Protein AF-A0A7C7U3R6-F1 (afdb_monomer_lite)

Radius of gyration: 17.51 Å; chains: 1; bounding box: 37×50×48 Å

Secondary structure (DSSP, 8-state):
------PPPHHHHHHHHHHH-S--HHHHHHHHHHTT-S-SHHHHHHHHHTT-HHHHHHHGGGS-HHHHHHHHHHHHHHTT----HHHHHHHHHHHHSTTT--HHHHHHHHHHHHHHHHHTT-HHHHHHHHHHHHHHHHHHSTTSHHHHHHHHHHHHHHHHTT-HHHHHHHHHTS-S--

pLDDT: mean 93.42, std 10.91, range [36.34, 98.5]

Structure (mmCIF, N/CA/C/O backbone):
data_AF-A0A7C7U3R6-F1
#
_entry.id   AF-A0A7C7U3R6-F1
#
loop_
_atom_site.group_PDB
_atom_site.id
_atom_site.type_symbol
_atom_site.label_atom_id
_atom_site.label_alt_id
_atom_site.label_comp_id
_atom_site.label_asym_id
_atom_site.label_entity_id
_atom_site.label_seq_id
_atom_site.pdbx_PDB_ins_code
_atom_site.Cartn_x
_atom_site.Cartn_y
_atom_site.Cartn_z
_atom_site.occupancy
_atom_site.B_iso_or_equiv
_atom_site.auth_seq_id
_atom_site.auth_comp_id
_atom_site.auth_asym_id
_atom_site.auth_atom_id
_atom_site.pdbx_PDB_model_num
ATOM 1 N N . MET A 1 1 ? 4.634 -34.938 -4.768 1.00 36.34 1 MET A N 1
ATOM 2 C CA . MET A 1 1 ? 5.018 -33.680 -4.097 1.00 36.34 1 MET A CA 1
ATOM 3 C C . MET A 1 1 ? 4.408 -32.535 -4.882 1.00 36.34 1 MET A C 1
ATOM 5 O O . MET A 1 1 ? 4.786 -32.351 -6.032 1.00 36.34 1 MET A O 1
ATOM 9 N N . SER A 1 2 ? 3.414 -31.848 -4.317 1.00 39.12 2 SER A N 1
ATOM 10 C CA . SER A 1 2 ? 2.898 -30.602 -4.893 1.00 39.12 2 SER A CA 1
ATOM 11 C C . SER A 1 2 ? 4.046 -29.590 -4.909 1.00 39.12 2 SER A C 1
ATOM 13 O O . SER A 1 2 ? 4.647 -29.342 -3.864 1.00 39.12 2 SER A O 1
ATOM 15 N N . LYS A 1 3 ? 4.419 -29.075 -6.086 1.00 41.50 3 LYS A N 1
ATOM 16 C CA . LYS A 1 3 ? 5.327 -27.929 -6.168 1.00 41.50 3 LYS A CA 1
ATOM 17 C C . LYS A 1 3 ? 4.558 -26.746 -5.593 1.00 41.50 3 LYS A C 1
ATOM 19 O O . LYS A 1 3 ? 3.659 -26.233 -6.249 1.00 41.50 3 LYS A O 1
ATOM 24 N N . ILE A 1 4 ? 4.889 -26.348 -4.369 1.00 45.19 4 ILE A N 1
ATOM 25 C CA . ILE A 1 4 ? 4.444 -25.068 -3.827 1.00 45.19 4 ILE A CA 1
ATOM 26 C C . ILE A 1 4 ? 5.060 -24.007 -4.741 1.00 45.19 4 ILE A C 1
ATOM 28 O O . ILE A 1 4 ? 6.278 -23.832 -4.762 1.00 45.19 4 ILE A O 1
ATOM 32 N N . SER A 1 5 ? 4.229 -23.375 -5.566 1.00 46.41 5 SER A N 1
ATOM 33 C CA . SER A 1 5 ? 4.617 -22.210 -6.352 1.00 46.41 5 SER A CA 1
ATOM 34 C C . SER A 1 5 ? 4.800 -21.056 -5.377 1.00 46.41 5 SER A C 1
ATOM 36 O O . SER A 1 5 ? 3.839 -20.383 -5.021 1.00 46.41 5 SER A O 1
ATOM 38 N N . ILE A 1 6 ? 6.018 -20.880 -4.867 1.00 54.38 6 ILE A N 1
ATOM 39 C CA . ILE A 1 6 ? 6.345 -19.732 -4.024 1.00 54.38 6 ILE A CA 1
ATOM 40 C C . ILE A 1 6 ? 6.285 -18.502 -4.930 1.00 54.38 6 ILE A C 1
ATOM 42 O O . ILE A 1 6 ? 7.075 -18.397 -5.870 1.00 54.38 6 ILE A O 1
ATOM 46 N N . ALA A 1 7 ? 5.339 -17.599 -4.666 1.00 58.38 7 ALA A N 1
ATOM 47 C CA . ALA A 1 7 ? 5.291 -16.300 -5.325 1.00 58.38 7 ALA A CA 1
ATOM 48 C C . ALA A 1 7 ? 6.652 -15.614 -5.156 1.00 58.38 7 ALA A C 1
ATOM 50 O O . ALA A 1 7 ? 7.182 -15.526 -4.043 1.00 58.38 7 ALA A O 1
ATOM 51 N N . GLN A 1 8 ? 7.259 -15.183 -6.261 1.00 76.00 8 GLN A N 1
ATOM 52 C CA . GLN A 1 8 ? 8.578 -14.572 -6.197 1.00 76.00 8 GLN A CA 1
ATOM 53 C C . GLN A 1 8 ? 8.459 -13.208 -5.517 1.00 76.00 8 GLN A C 1
ATOM 55 O O . GLN A 1 8 ? 7.650 -12.369 -5.900 1.00 76.00 8 GLN A O 1
ATOM 60 N N . ALA A 1 9 ? 9.251 -12.983 -4.470 1.00 87.00 9 ALA A N 1
ATOM 61 C CA . ALA A 1 9 ? 9.282 -11.690 -3.801 1.00 87.00 9 ALA A CA 1
ATOM 62 C C . ALA A 1 9 ? 9.941 -10.635 -4.715 1.00 87.00 9 ALA A C 1
ATOM 64 O O . ALA A 1 9 ? 10.910 -10.968 -5.406 1.00 87.00 9 ALA A O 1
ATOM 65 N N . PRO A 1 10 ? 9.521 -9.355 -4.671 1.00 92.81 10 PRO A N 1
ATOM 66 C CA . PRO A 1 10 ? 10.103 -8.288 -5.497 1.00 92.81 10 PRO A CA 1
ATOM 67 C C . PRO A 1 10 ? 11.631 -8.160 -5.388 1.00 92.81 10 PRO A C 1
ATOM 69 O O . PRO A 1 10 ? 12.300 -7.808 -6.355 1.00 92.81 10 PRO A O 1
ATOM 72 N N . GLY A 1 11 ? 12.220 -8.525 -4.243 1.00 93.19 11 GLY A N 1
ATOM 73 C CA . GLY A 1 11 ? 13.676 -8.549 -4.062 1.00 93.19 11 GLY A CA 1
ATOM 74 C C . GLY A 1 11 ? 14.422 -9.482 -5.030 1.00 93.19 11 GLY A C 1
ATOM 75 O O . GLY A 1 11 ? 15.593 -9.241 -5.326 1.00 93.19 11 GLY A O 1
ATOM 76 N N . TYR A 1 12 ? 13.764 -10.513 -5.574 1.00 92.94 12 TYR A N 1
ATOM 77 C CA . TYR A 1 12 ? 14.351 -11.364 -6.612 1.00 92.94 12 TYR A CA 1
ATOM 78 C C . TYR A 1 12 ? 14.539 -10.601 -7.928 1.00 92.94 12 TYR A C 1
ATOM 80 O O . TYR A 1 12 ? 15.603 -10.701 -8.543 1.00 92.94 12 TYR A O 1
ATOM 88 N N . PHE A 1 13 ? 13.562 -9.765 -8.299 1.00 96.50 13 PHE A N 1
ATOM 89 C CA . PHE A 1 13 ? 13.675 -8.868 -9.447 1.00 96.50 13 PHE A CA 1
ATOM 90 C C . PHE A 1 13 ? 14.875 -7.931 -9.275 1.00 96.50 13 PHE A C 1
ATOM 92 O O . PHE A 1 13 ? 15.723 -7.842 -10.162 1.00 96.50 13 PHE A O 1
ATOM 99 N N . ILE A 1 14 ? 15.020 -7.320 -8.092 1.00 97.06 14 ILE A N 1
ATOM 100 C CA . ILE A 1 14 ? 16.154 -6.428 -7.793 1.00 97.06 14 ILE A CA 1
ATOM 101 C C . ILE A 1 14 ? 17.493 -7.177 -7.861 1.00 97.06 14 ILE A C 1
ATOM 103 O O . ILE A 1 14 ? 18.485 -6.650 -8.366 1.00 97.06 14 ILE A O 1
ATOM 107 N N . SER A 1 15 ? 17.539 -8.433 -7.405 1.00 96.00 15 SER A N 1
ATOM 108 C CA . SER A 1 15 ? 18.739 -9.270 -7.519 1.00 96.00 15 SER A CA 1
ATOM 109 C C . SER A 1 15 ? 19.109 -9.566 -8.975 1.00 96.00 15 SER A C 1
ATOM 111 O O . SER A 1 15 ? 20.291 -9.512 -9.318 1.00 96.00 15 SER A O 1
ATOM 113 N N . LYS A 1 16 ? 18.124 -9.860 -9.837 1.00 96.38 16 LYS A N 1
ATOM 114 C CA . LYS A 1 16 ? 18.352 -10.072 -11.276 1.00 96.38 16 LYS A CA 1
ATOM 115 C C . LYS A 1 16 ? 18.833 -8.784 -11.940 1.00 96.38 16 LYS A C 1
ATOM 117 O O . LYS A 1 16 ? 19.862 -8.820 -12.611 1.00 96.38 16 LYS A O 1
ATOM 122 N N . TRP A 1 17 ? 18.173 -7.657 -11.663 1.00 97.50 17 TRP A N 1
ATOM 123 C CA . TRP A 1 17 ? 18.578 -6.333 -12.140 1.00 97.50 17 TRP A CA 1
ATOM 124 C C . TRP A 1 17 ? 20.035 -6.017 -11.797 1.00 97.50 17 TRP A C 1
ATOM 126 O O . TRP A 1 17 ? 20.815 -5.689 -12.677 1.00 97.50 17 TRP A O 1
ATOM 136 N N . ARG A 1 18 ? 20.459 -6.222 -10.548 1.00 96.56 18 ARG A N 1
ATOM 137 C CA . ARG A 1 18 ? 21.852 -5.966 -10.137 1.00 96.56 18 ARG A CA 1
ATOM 138 C C . ARG A 1 18 ? 22.888 -6.881 -10.797 1.00 96.56 18 ARG A C 1
ATOM 140 O O . ARG A 1 18 ? 24.066 -6.545 -10.810 1.00 96.56 18 ARG A O 1
ATOM 147 N N . LYS A 1 19 ? 22.486 -8.060 -11.279 1.00 96.75 19 LYS A N 1
ATOM 148 C CA . LYS A 1 19 ? 23.395 -9.037 -11.905 1.00 96.75 19 LYS A CA 1
ATOM 149 C C . LYS A 1 19 ? 23.470 -8.905 -13.421 1.00 96.75 19 LYS A C 1
ATOM 151 O O . LYS A 1 19 ? 24.492 -9.265 -13.993 1.00 96.75 19 LYS A O 1
ATOM 156 N N . GLN A 1 20 ? 22.371 -8.509 -14.055 1.00 96.44 20 GLN A N 1
ATOM 157 C CA . GLN A 1 20 ? 22.194 -8.573 -15.510 1.00 96.44 20 GLN A CA 1
ATOM 158 C C . GLN A 1 20 ? 21.789 -7.232 -16.128 1.00 96.44 20 GLN A C 1
ATOM 160 O O . GLN A 1 20 ? 21.767 -7.122 -17.348 1.00 96.44 20 GLN A O 1
ATOM 165 N N . GLY A 1 21 ? 21.441 -6.246 -15.304 1.00 93.44 21 GLY A N 1
ATOM 166 C CA . GLY A 1 21 ? 21.120 -4.889 -15.722 1.00 93.44 21 GLY A CA 1
ATOM 167 C C . GLY A 1 21 ? 22.304 -3.921 -15.608 1.00 93.44 21 GLY A C 1
ATOM 168 O O . GLY A 1 21 ? 23.409 -4.336 -15.244 1.00 93.44 21 GLY A O 1
ATOM 169 N N . PRO A 1 22 ? 22.068 -2.629 -15.894 1.00 95.31 22 PRO A N 1
ATOM 170 C CA . PRO A 1 22 ? 20.791 -2.060 -16.338 1.00 95.31 22 PRO A CA 1
ATOM 171 C C . PRO A 1 22 ? 20.366 -2.571 -17.728 1.00 95.31 22 PRO A C 1
ATOM 173 O O . PRO A 1 22 ? 21.205 -2.814 -18.592 1.00 95.31 22 PRO A O 1
ATOM 176 N N . VAL A 1 23 ? 19.061 -2.767 -17.925 1.00 97.44 23 VAL A N 1
ATOM 177 C CA . VAL A 1 23 ? 18.448 -3.138 -19.216 1.00 97.44 23 VAL A CA 1
ATOM 178 C C . VAL A 1 23 ? 17.359 -2.135 -19.585 1.00 97.44 23 VAL A C 1
ATOM 180 O O . VAL A 1 23 ? 16.947 -1.329 -18.751 1.00 97.44 23 VAL A O 1
ATOM 183 N N . ASP A 1 24 ? 16.896 -2.174 -20.831 1.00 97.88 24 ASP A N 1
ATOM 184 C CA . ASP A 1 24 ? 15.769 -1.358 -21.271 1.00 97.88 24 ASP A CA 1
ATOM 185 C C . ASP A 1 24 ? 14.436 -1.800 -20.642 1.00 97.88 24 ASP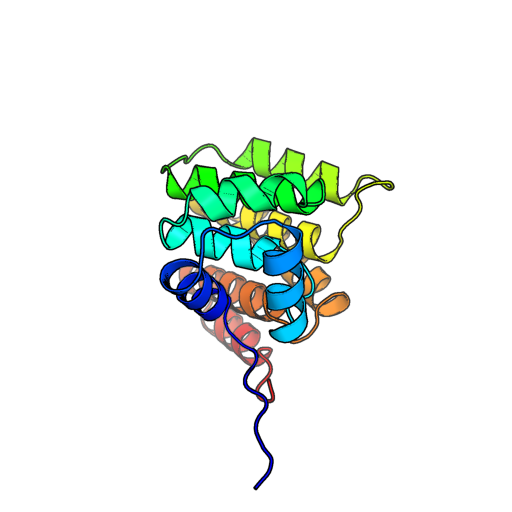 A C 1
ATOM 187 O O . ASP A 1 24 ? 14.308 -2.863 -20.021 1.00 97.88 24 ASP A O 1
ATOM 191 N N . LEU A 1 25 ? 13.422 -0.946 -20.799 1.00 98.06 25 LEU A N 1
ATOM 192 C CA . LEU A 1 25 ? 12.093 -1.189 -20.249 1.00 98.06 25 LEU A CA 1
ATOM 193 C C . LEU A 1 25 ? 11.451 -2.452 -20.837 1.00 98.06 25 LEU A C 1
ATOM 195 O O . LEU A 1 25 ? 10.767 -3.172 -20.115 1.00 98.06 25 LEU A O 1
ATOM 199 N N . GLU A 1 26 ? 11.681 -2.747 -22.117 1.00 98.06 26 GLU A N 1
ATOM 200 C CA . GLU A 1 26 ? 11.137 -3.938 -22.776 1.00 98.06 26 GLU A CA 1
ATOM 201 C C . GLU A 1 26 ? 11.664 -5.220 -22.115 1.00 98.06 26 GLU A C 1
ATOM 203 O O . GLU A 1 26 ? 10.880 -6.068 -21.678 1.00 98.06 26 GLU A O 1
ATOM 208 N N . THR A 1 27 ? 12.983 -5.323 -21.927 1.00 98.06 27 THR A N 1
ATOM 209 C CA . THR A 1 27 ? 13.606 -6.469 -21.252 1.00 98.06 27 THR A CA 1
ATOM 210 C C . THR A 1 27 ? 13.181 -6.556 -19.786 1.00 98.06 27 THR A C 1
ATOM 212 O O . THR A 1 27 ? 12.891 -7.646 -19.285 1.00 98.06 27 THR A O 1
ATOM 215 N N . ALA A 1 28 ? 13.104 -5.420 -19.085 1.00 97.75 28 ALA A N 1
ATOM 216 C CA . ALA A 1 28 ? 12.626 -5.384 -17.706 1.00 97.75 28 ALA A CA 1
ATOM 217 C C . ALA A 1 28 ? 11.169 -5.873 -17.601 1.00 97.75 28 ALA A C 1
ATOM 219 O O . ALA A 1 28 ? 10.841 -6.633 -16.686 1.00 97.75 28 ALA A O 1
ATOM 220 N N . THR A 1 29 ? 10.306 -5.466 -18.537 1.00 97.81 29 THR A N 1
ATOM 221 C CA . THR A 1 29 ? 8.891 -5.870 -18.606 1.00 97.81 29 THR A CA 1
ATOM 222 C C . THR A 1 29 ? 8.769 -7.374 -18.809 1.00 97.81 29 THR A C 1
ATOM 224 O O . THR A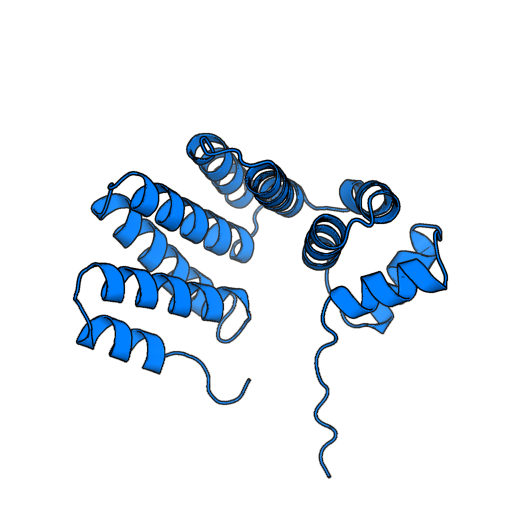 1 29 ? 8.027 -8.029 -18.079 1.00 97.81 29 THR A O 1
ATOM 227 N N . LEU A 1 30 ? 9.574 -7.949 -19.708 1.00 97.06 30 LEU A N 1
ATOM 228 C CA . LEU A 1 30 ? 9.620 -9.397 -19.901 1.00 97.06 30 LEU A CA 1
ATOM 229 C C . LEU A 1 30 ? 9.971 -10.123 -18.595 1.00 97.06 30 LEU A C 1
ATOM 231 O O . LEU A 1 30 ? 9.303 -11.081 -18.218 1.00 97.06 30 LEU A O 1
ATOM 235 N N . TRP A 1 31 ? 10.983 -9.646 -17.862 1.00 96.50 31 TRP A N 1
ATOM 236 C CA . TRP A 1 31 ? 11.349 -10.247 -16.577 1.00 96.50 31 TRP A CA 1
ATOM 237 C C . TRP A 1 31 ? 10.229 -10.142 -15.545 1.00 96.50 31 TRP A C 1
ATOM 239 O O . TRP A 1 31 ? 10.047 -11.068 -14.760 1.00 96.50 31 TRP A O 1
ATOM 249 N N . ARG A 1 32 ? 9.494 -9.027 -15.520 1.00 96.00 32 ARG A N 1
ATOM 250 C CA . ARG A 1 32 ? 8.388 -8.809 -14.581 1.00 96.00 32 ARG A CA 1
ATOM 251 C C . ARG A 1 32 ? 7.301 -9.855 -14.813 1.00 96.00 32 ARG A C 1
ATOM 253 O O . ARG A 1 32 ? 6.864 -10.498 -13.857 1.00 96.00 32 ARG A O 1
ATOM 260 N N . ASP A 1 33 ? 6.936 -10.048 -16.075 1.00 94.88 33 ASP A N 1
ATOM 261 C CA . ASP A 1 33 ? 5.881 -10.969 -16.493 1.00 94.88 33 ASP A CA 1
ATOM 262 C C . ASP A 1 33 ? 6.301 -12.433 -16.275 1.00 94.88 33 ASP A C 1
ATOM 264 O O . ASP A 1 33 ? 5.535 -13.219 -15.718 1.00 94.88 33 ASP A O 1
ATOM 268 N N . GLU A 1 34 ? 7.550 -12.792 -16.604 1.00 93.88 34 GLU A N 1
ATOM 269 C CA . GLU A 1 34 ? 8.129 -14.119 -16.322 1.00 93.88 34 GLU A CA 1
ATOM 270 C C . GLU A 1 34 ? 8.118 -14.471 -14.826 1.00 93.88 34 GLU A C 1
ATOM 272 O O . GLU A 1 34 ? 7.973 -15.638 -14.455 1.00 93.88 34 GLU A O 1
ATOM 277 N N . MET A 1 35 ? 8.294 -13.470 -13.961 1.00 93.19 35 MET A N 1
ATOM 278 C CA . MET A 1 35 ? 8.281 -13.632 -12.505 1.00 93.19 35 MET A CA 1
ATOM 279 C C . MET A 1 35 ? 6.870 -13.564 -11.899 1.00 93.19 35 MET A C 1
ATOM 281 O O . MET A 1 35 ? 6.719 -13.801 -10.699 1.00 93.19 35 MET A O 1
ATOM 285 N N . GLY A 1 36 ? 5.845 -13.282 -12.709 1.00 91.25 36 GLY A N 1
ATOM 286 C CA . GLY A 1 36 ? 4.444 -13.258 -12.289 1.00 91.25 36 GLY A CA 1
ATOM 287 C C . GLY A 1 36 ? 4.026 -12.001 -11.523 1.00 91.25 36 GLY A C 1
ATOM 288 O O . GLY A 1 36 ? 3.077 -12.062 -10.743 1.00 91.25 36 GLY A O 1
ATOM 289 N N . PHE A 1 37 ? 4.717 -10.872 -11.702 1.00 92.25 37 PHE A N 1
ATOM 290 C CA . PHE A 1 37 ? 4.273 -9.596 -11.136 1.00 92.25 37 PHE A CA 1
ATOM 291 C C . PHE A 1 37 ? 3.282 -8.907 -12.077 1.00 92.25 37 PHE A C 1
ATOM 293 O O . PHE A 1 37 ? 3.580 -8.675 -13.243 1.00 92.25 37 PHE A O 1
ATOM 300 N N . GLU A 1 38 ? 2.121 -8.520 -11.553 1.00 90.31 38 GLU A N 1
ATOM 301 C CA . GLU A 1 38 ? 1.059 -7.881 -12.346 1.00 90.31 38 GLU A CA 1
ATOM 302 C C . GLU A 1 38 ? 1.328 -6.400 -12.646 1.00 90.31 38 GLU A C 1
ATOM 304 O O . GLU A 1 38 ? 0.796 -5.842 -13.602 1.00 90.31 38 GLU A O 1
ATOM 309 N N . ASN A 1 39 ? 2.121 -5.734 -11.805 1.00 93.50 39 ASN A N 1
ATOM 310 C CA . ASN A 1 39 ? 2.404 -4.309 -11.919 1.00 93.50 39 ASN A CA 1
ATOM 311 C C . ASN A 1 39 ? 3.785 -3.949 -11.353 1.00 93.50 39 ASN A C 1
ATOM 313 O O . ASN A 1 39 ? 4.466 -4.766 -10.728 1.00 93.50 39 ASN A O 1
ATOM 317 N N . TRP A 1 40 ? 4.190 -2.699 -11.578 1.00 97.56 40 TRP A N 1
ATOM 318 C CA . TRP A 1 40 ? 5.503 -2.186 -11.196 1.00 97.56 40 TRP A CA 1
ATOM 319 C C . TRP A 1 40 ? 5.608 -1.694 -9.752 1.00 97.56 40 TRP A C 1
ATOM 321 O O . TRP A 1 40 ? 6.726 -1.582 -9.258 1.00 97.56 40 TRP A O 1
ATOM 331 N N . LEU A 1 41 ? 4.498 -1.428 -9.052 1.00 97.44 41 LEU A N 1
ATOM 332 C CA . LEU A 1 41 ? 4.521 -0.741 -7.753 1.00 97.44 41 LEU A CA 1
ATOM 333 C C . LEU A 1 41 ? 5.384 -1.478 -6.720 1.00 97.44 41 LEU A C 1
ATOM 335 O O . LEU A 1 41 ? 6.285 -0.891 -6.126 1.00 97.44 41 LEU A O 1
ATOM 339 N N . ASN A 1 42 ? 5.169 -2.784 -6.558 1.00 94.94 42 ASN A N 1
ATOM 340 C CA . ASN A 1 42 ? 5.932 -3.593 -5.602 1.00 94.94 42 ASN A CA 1
ATOM 341 C C . ASN A 1 42 ? 7.429 -3.675 -5.955 1.00 94.94 42 ASN A C 1
ATOM 343 O O . ASN A 1 42 ? 8.276 -3.765 -5.064 1.00 94.94 42 ASN A O 1
ATOM 347 N N . ILE A 1 43 ? 7.760 -3.654 -7.250 1.00 97.50 43 ILE A N 1
ATOM 348 C CA . ILE A 1 43 ? 9.147 -3.642 -7.730 1.00 97.50 43 ILE A CA 1
ATOM 349 C C . ILE A 1 43 ? 9.771 -2.270 -7.471 1.00 97.50 43 ILE A C 1
ATOM 351 O O . ILE A 1 43 ? 10.897 -2.217 -6.990 1.00 97.50 43 ILE A O 1
ATOM 355 N N . ALA A 1 44 ? 9.043 -1.178 -7.713 1.00 98.25 44 ALA A N 1
ATOM 356 C CA . ALA A 1 44 ? 9.498 0.185 -7.458 1.00 98.25 44 ALA A CA 1
ATOM 357 C C . ALA A 1 44 ? 9.782 0.420 -5.971 1.00 98.25 44 ALA A C 1
ATOM 359 O O . ALA A 1 44 ? 10.846 0.927 -5.621 1.00 98.25 44 ALA A O 1
ATOM 360 N N . GLU A 1 45 ? 8.887 -0.017 -5.083 1.00 97.06 45 GLU A N 1
ATOM 361 C CA . GLU A 1 45 ? 9.104 0.046 -3.634 1.00 97.06 45 GLU A CA 1
ATOM 362 C C . GLU A 1 45 ? 10.341 -0.755 -3.218 1.00 97.06 45 GLU A C 1
ATOM 364 O O . GLU A 1 45 ? 11.202 -0.246 -2.503 1.00 97.06 45 GLU A O 1
ATOM 369 N N . ALA A 1 46 ? 10.485 -1.991 -3.703 1.00 96.75 46 ALA A N 1
ATOM 370 C CA . ALA A 1 46 ? 11.658 -2.802 -3.398 1.00 96.75 46 ALA A CA 1
ATOM 371 C C . ALA A 1 46 ? 12.953 -2.195 -3.955 1.00 96.75 46 ALA A C 1
ATOM 373 O O . ALA A 1 46 ? 13.973 -2.220 -3.271 1.00 96.75 46 ALA A O 1
ATOM 374 N N . ALA A 1 47 ? 12.918 -1.635 -5.165 1.00 97.44 47 ALA A N 1
ATOM 375 C CA . ALA A 1 47 ? 14.050 -0.957 -5.785 1.00 97.44 47 ALA A CA 1
ATOM 376 C C . ALA A 1 47 ? 14.467 0.280 -4.983 1.00 97.44 47 ALA A C 1
ATOM 378 O O . ALA A 1 47 ? 15.658 0.510 -4.804 1.00 97.44 47 ALA A O 1
ATOM 379 N N . LEU A 1 48 ? 13.501 1.028 -4.447 1.00 97.06 48 LEU A N 1
ATOM 380 C CA . LEU A 1 48 ? 13.748 2.158 -3.560 1.00 97.06 48 LEU A CA 1
ATOM 381 C C . LEU A 1 48 ? 14.460 1.715 -2.267 1.00 97.06 48 LEU A C 1
ATOM 383 O O . LEU A 1 48 ? 15.503 2.268 -1.931 1.00 97.06 48 LEU A O 1
ATOM 387 N N . PHE A 1 49 ? 13.947 0.697 -1.565 1.00 95.44 49 PHE A N 1
ATOM 388 C CA . PHE A 1 49 ? 14.554 0.213 -0.312 1.00 95.44 49 PHE A CA 1
ATOM 389 C C . PHE A 1 49 ? 15.907 -0.475 -0.509 1.00 95.44 49 PHE A C 1
ATOM 391 O O . PHE A 1 49 ? 16.754 -0.463 0.383 1.00 95.44 49 PHE A O 1
ATOM 398 N N . LEU A 1 50 ? 16.101 -1.109 -1.662 1.00 96.25 50 LEU A N 1
ATOM 399 C CA . LEU A 1 50 ? 17.328 -1.807 -2.025 1.00 96.25 50 LEU A CA 1
ATOM 400 C C . LEU A 1 50 ? 18.216 -0.957 -2.936 1.00 96.25 50 LEU A C 1
ATOM 402 O O . LEU A 1 50 ? 19.020 -1.524 -3.665 1.00 96.25 50 LEU A O 1
ATOM 406 N N . ASP A 1 51 ? 18.083 0.368 -2.914 1.00 95.50 51 ASP A N 1
ATOM 407 C CA . ASP A 1 51 ? 18.992 1.314 -3.573 1.00 95.50 51 ASP A CA 1
ATOM 408 C C . ASP A 1 51 ? 19.328 0.948 -5.037 1.00 95.50 51 ASP A C 1
ATOM 410 O O . ASP A 1 51 ? 20.482 0.798 -5.436 1.00 95.50 51 ASP A O 1
ATOM 414 N N . ALA A 1 52 ? 18.292 0.697 -5.837 1.00 97.00 52 ALA A N 1
ATOM 415 C CA . ALA A 1 52 ? 18.374 0.453 -7.276 1.00 97.00 52 ALA A CA 1
ATOM 416 C C . ALA A 1 52 ? 17.782 1.651 -8.036 1.00 97.00 52 ALA A C 1
ATOM 418 O O . ALA A 1 52 ? 16.757 1.536 -8.707 1.00 97.00 52 ALA A O 1
ATOM 419 N N . ALA A 1 53 ? 18.421 2.817 -7.895 1.00 96.00 53 ALA A N 1
ATOM 420 C CA . ALA A 1 53 ? 17.916 4.095 -8.403 1.00 96.00 53 ALA A CA 1
ATOM 421 C C . ALA A 1 53 ? 17.645 4.099 -9.919 1.00 96.00 53 ALA A C 1
ATOM 423 O O . ALA A 1 53 ? 16.597 4.583 -10.337 1.00 96.00 53 ALA A O 1
ATOM 424 N N . GLU A 1 54 ? 18.528 3.496 -10.725 1.00 97.69 54 GLU A N 1
ATOM 425 C CA . GLU A 1 54 ? 18.355 3.390 -12.186 1.00 97.69 54 GLU A CA 1
ATOM 426 C C . GLU A 1 54 ? 17.075 2.630 -12.560 1.00 97.69 54 GLU A C 1
ATOM 428 O O . GLU A 1 54 ? 16.374 2.999 -13.497 1.00 97.69 54 GLU A O 1
ATOM 433 N N . LEU A 1 55 ? 16.732 1.588 -11.794 1.00 98.06 55 LEU A N 1
ATOM 434 C CA . LEU A 1 55 ? 15.496 0.840 -12.005 1.00 98.06 55 LEU A CA 1
ATOM 435 C C . LEU A 1 55 ? 14.273 1.667 -11.604 1.00 98.06 55 LEU A C 1
ATOM 437 O O . LEU A 1 55 ? 13.275 1.645 -12.316 1.00 98.06 55 LEU A O 1
ATOM 441 N N . VAL A 1 56 ? 14.342 2.394 -10.482 1.00 97.94 56 VAL A N 1
ATOM 442 C CA . VAL A 1 56 ? 13.258 3.294 -10.054 1.00 97.94 56 VAL A CA 1
ATOM 443 C C . VAL A 1 56 ? 12.977 4.329 -11.139 1.00 97.94 56 VAL A C 1
ATOM 445 O O . VAL A 1 56 ? 11.817 4.526 -11.496 1.00 97.94 56 VAL A O 1
ATOM 448 N N . GLU A 1 57 ? 14.015 4.964 -11.682 1.00 97.81 57 GLU A N 1
ATOM 449 C CA . GLU A 1 57 ? 13.881 5.940 -12.766 1.00 97.81 57 GLU A CA 1
ATOM 450 C C . GLU A 1 57 ? 13.259 5.316 -14.020 1.00 97.81 57 GLU A C 1
ATOM 452 O O . GLU A 1 57 ? 12.354 5.909 -14.603 1.00 97.81 57 GLU A O 1
ATOM 457 N N . LEU A 1 58 ? 13.671 4.095 -14.375 1.00 98.38 58 LEU A N 1
ATOM 458 C CA . LEU A 1 58 ? 13.151 3.377 -15.537 1.00 98.38 58 LEU A CA 1
ATOM 459 C C . LEU A 1 58 ? 11.649 3.068 -15.436 1.00 98.38 58 LEU A C 1
ATOM 461 O O . LEU A 1 58 ? 10.941 3.209 -16.428 1.00 98.38 58 LEU A O 1
ATOM 465 N N . ILE A 1 59 ? 11.163 2.619 -14.272 1.00 98.06 59 ILE A N 1
ATOM 466 C CA . ILE A 1 59 ? 9.799 2.062 -14.144 1.00 98.06 59 ILE A CA 1
ATOM 467 C C . ILE A 1 59 ? 8.779 3.023 -13.531 1.00 98.06 59 ILE A C 1
ATOM 469 O O . ILE A 1 59 ? 7.581 2.778 -13.637 1.00 98.06 59 ILE A O 1
ATOM 473 N N . THR A 1 60 ? 9.212 4.112 -12.888 1.00 97.81 60 THR A N 1
ATOM 474 C CA . THR A 1 60 ? 8.282 5.113 -12.327 1.00 97.81 60 THR A CA 1
ATOM 475 C C . THR A 1 60 ? 7.341 5.721 -13.382 1.00 97.81 60 THR A C 1
ATOM 477 O O . THR A 1 60 ? 6.166 5.897 -13.059 1.00 97.81 60 THR A O 1
ATOM 480 N N . PRO A 1 61 ? 7.780 6.010 -14.628 1.00 98.00 61 PRO A N 1
ATOM 481 C CA . PRO A 1 61 ? 6.888 6.494 -15.688 1.00 98.00 61 PRO A CA 1
ATOM 482 C C . PRO A 1 61 ? 5.745 5.534 -16.048 1.00 98.00 61 PRO A C 1
ATOM 484 O O . PRO A 1 61 ? 4.722 5.976 -16.558 1.00 98.00 61 PRO A O 1
ATOM 487 N N . GLU A 1 62 ? 5.898 4.242 -15.746 1.00 98.00 62 GLU A N 1
ATOM 488 C CA . GLU A 1 62 ? 4.921 3.192 -16.052 1.00 98.00 62 GLU A CA 1
ATOM 489 C C . GLU A 1 62 ? 3.884 2.983 -14.937 1.00 98.00 62 GLU A C 1
ATOM 491 O O . GLU A 1 62 ? 3.012 2.117 -15.044 1.00 98.00 62 GLU A O 1
ATOM 496 N N . LEU A 1 63 ? 3.986 3.728 -13.832 1.00 98.25 63 LEU A N 1
ATOM 497 C CA . LEU A 1 63 ? 3.026 3.648 -12.736 1.00 98.25 63 LEU A CA 1
ATOM 498 C C . LEU A 1 63 ? 1.726 4.364 -13.111 1.00 98.25 63 LEU A C 1
ATOM 500 O O . LEU A 1 63 ? 1.733 5.485 -13.619 1.00 98.25 63 LEU A O 1
ATOM 504 N N . SER A 1 64 ? 0.590 3.752 -12.773 1.00 98.06 64 SER A N 1
ATOM 505 C CA . SER A 1 64 ? -0.693 4.458 -12.814 1.00 98.06 64 SER A CA 1
ATOM 506 C C . SER A 1 64 ? -0.688 5.648 -11.847 1.00 98.06 64 SER A C 1
ATOM 508 O O . SER A 1 64 ? 0.107 5.696 -10.908 1.00 98.06 64 SER A O 1
ATOM 510 N N . ALA A 1 65 ? -1.611 6.598 -12.013 1.00 98.12 65 ALA A N 1
ATOM 511 C CA . ALA A 1 65 ? -1.699 7.756 -11.118 1.00 98.12 65 ALA A CA 1
ATOM 512 C C . ALA A 1 65 ? -1.848 7.350 -9.636 1.00 98.12 65 ALA A C 1
ATOM 514 O O . ALA A 1 65 ? -1.170 7.905 -8.770 1.00 98.12 65 ALA A O 1
ATOM 515 N N . ALA A 1 66 ? -2.677 6.340 -9.352 1.00 97.69 66 ALA A N 1
ATOM 516 C CA . ALA A 1 66 ? -2.844 5.789 -8.010 1.00 97.69 66 ALA A CA 1
ATOM 517 C C . ALA A 1 66 ? -1.544 5.148 -7.491 1.00 97.69 66 ALA A C 1
ATOM 519 O O . ALA A 1 66 ? -1.107 5.447 -6.380 1.00 97.69 66 ALA A O 1
ATOM 520 N N . GLN A 1 67 ? -0.871 4.336 -8.315 1.00 98.25 67 GLN A N 1
ATOM 521 C CA . GLN A 1 67 ? 0.403 3.703 -7.953 1.00 98.25 67 GLN A CA 1
ATOM 522 C C . GLN A 1 67 ? 1.507 4.736 -7.705 1.00 98.25 67 GLN A C 1
ATOM 524 O O . GLN A 1 67 ? 2.254 4.614 -6.738 1.00 98.25 67 GLN A O 1
ATOM 529 N N . ALA A 1 68 ? 1.596 5.773 -8.538 1.00 98.25 68 ALA A N 1
ATOM 530 C CA . ALA A 1 68 ? 2.560 6.855 -8.388 1.00 98.25 68 ALA A CA 1
ATOM 531 C C . ALA A 1 68 ? 2.318 7.652 -7.095 1.00 98.25 68 ALA A C 1
ATOM 533 O O . ALA A 1 68 ? 3.271 7.959 -6.374 1.00 98.25 68 ALA A O 1
ATOM 534 N N . ALA A 1 69 ? 1.055 7.937 -6.757 1.00 97.81 69 ALA A N 1
ATOM 535 C CA . ALA A 1 69 ? 0.694 8.587 -5.499 1.00 97.81 69 ALA A CA 1
ATOM 536 C C . ALA A 1 69 ? 1.093 7.729 -4.285 1.00 97.81 69 ALA A C 1
ATOM 538 O O . ALA A 1 69 ? 1.734 8.231 -3.359 1.00 97.81 69 ALA A O 1
ATOM 539 N N . THR A 1 70 ? 0.796 6.424 -4.315 1.00 97.56 70 THR A N 1
ATOM 540 C CA . THR A 1 70 ? 1.221 5.481 -3.269 1.00 97.56 70 THR A CA 1
ATOM 541 C C . THR A 1 70 ? 2.745 5.401 -3.156 1.00 97.56 70 THR A C 1
ATOM 543 O O . THR A 1 70 ? 3.289 5.534 -2.060 1.00 97.56 70 THR A O 1
ATOM 546 N N . PHE A 1 71 ? 3.459 5.250 -4.273 1.00 98.06 71 PHE A N 1
ATOM 547 C CA . PHE A 1 71 ? 4.920 5.171 -4.287 1.00 98.06 71 PHE A CA 1
ATOM 548 C C . PHE A 1 71 ? 5.579 6.447 -3.742 1.00 98.06 71 PHE A C 1
ATOM 550 O O . PHE A 1 71 ? 6.542 6.378 -2.976 1.00 98.06 71 PHE A O 1
ATOM 557 N N . SER A 1 72 ? 5.031 7.619 -4.076 1.00 96.69 72 SER A N 1
ATOM 558 C CA . SER A 1 72 ? 5.512 8.910 -3.574 1.00 96.69 72 SER A CA 1
ATOM 559 C C . SER A 1 72 ? 5.454 8.995 -2.044 1.00 96.69 72 SER A C 1
ATOM 561 O O . SER A 1 72 ? 6.399 9.474 -1.414 1.00 96.69 72 SER A O 1
ATOM 563 N N . LEU A 1 73 ? 4.396 8.461 -1.423 1.00 96.12 73 LEU A N 1
ATOM 564 C CA . LEU A 1 73 ? 4.276 8.394 0.037 1.00 96.12 73 LEU A CA 1
ATOM 565 C C . LEU A 1 73 ? 5.341 7.494 0.662 1.00 96.12 73 LEU A C 1
ATOM 567 O O . LEU A 1 73 ? 5.991 7.900 1.625 1.00 96.12 73 LEU A O 1
ATOM 571 N N . VAL A 1 74 ? 5.566 6.308 0.086 1.00 95.25 74 VAL A N 1
ATOM 572 C CA . VAL A 1 74 ? 6.625 5.388 0.537 1.00 95.25 74 VAL A CA 1
ATOM 573 C C . VAL A 1 74 ? 7.989 6.072 0.459 1.00 95.25 74 VAL A C 1
ATOM 575 O O . VAL A 1 74 ? 8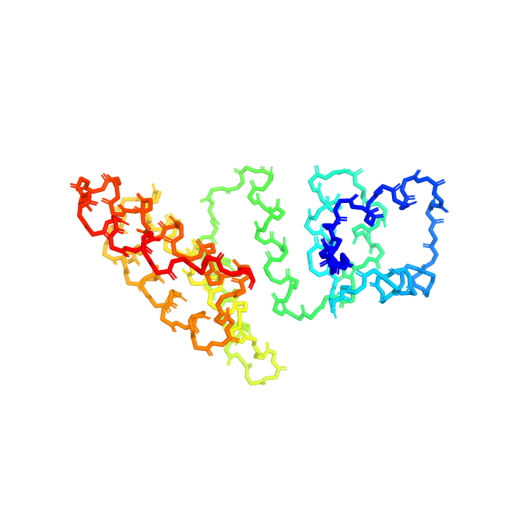.757 6.043 1.422 1.00 95.25 74 VAL A O 1
ATOM 578 N N . ARG A 1 75 ? 8.267 6.762 -0.653 1.00 95.56 75 ARG A N 1
ATOM 579 C CA . ARG A 1 75 ? 9.508 7.516 -0.849 1.00 95.56 75 ARG A CA 1
ATOM 580 C C . ARG A 1 75 ? 9.690 8.618 0.186 1.00 95.56 75 ARG A C 1
ATOM 582 O O . ARG A 1 75 ? 10.766 8.728 0.768 1.00 95.56 75 ARG A O 1
ATOM 589 N N . ARG A 1 76 ? 8.657 9.420 0.443 1.00 95.25 76 ARG A N 1
ATOM 590 C CA . ARG A 1 76 ? 8.719 10.506 1.433 1.00 95.25 76 ARG A CA 1
ATOM 591 C C . ARG A 1 76 ? 8.919 9.982 2.848 1.00 95.25 76 ARG A C 1
ATOM 593 O O . ARG A 1 76 ? 9.781 10.495 3.556 1.00 95.25 76 ARG A O 1
ATOM 600 N N . ARG A 1 77 ? 8.213 8.913 3.229 1.00 91.94 77 ARG A N 1
ATOM 601 C CA . ARG A 1 77 ? 8.421 8.254 4.524 1.00 91.94 77 ARG A CA 1
ATOM 602 C C . ARG A 1 77 ? 9.850 7.729 4.666 1.00 91.94 77 ARG A C 1
ATOM 604 O O . ARG A 1 77 ? 10.460 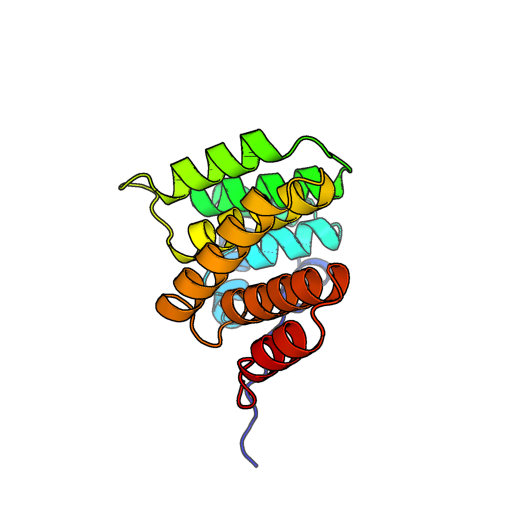7.927 5.711 1.00 91.94 77 ARG A O 1
ATOM 611 N N . MET A 1 78 ? 10.412 7.116 3.620 1.00 91.44 78 MET A N 1
ATOM 612 C CA . MET A 1 78 ? 11.806 6.648 3.638 1.00 91.44 78 MET A CA 1
ATOM 613 C C . MET A 1 78 ? 12.803 7.794 3.868 1.00 91.44 78 MET A C 1
ATOM 615 O O . MET A 1 78 ? 13.825 7.602 4.521 1.00 91.44 78 MET A O 1
ATOM 619 N N . LEU A 1 79 ? 12.497 8.992 3.368 1.00 92.25 79 LEU A N 1
ATOM 620 C CA . LEU A 1 79 ? 13.297 10.202 3.577 1.00 92.25 79 LEU A CA 1
ATOM 621 C C . LEU A 1 79 ? 13.045 10.879 4.939 1.00 92.25 79 LEU A C 1
ATOM 623 O O . LEU A 1 79 ? 13.608 11.940 5.200 1.00 92.25 79 LEU A O 1
ATOM 627 N N . GLY A 1 80 ? 12.233 10.272 5.811 1.00 91.19 80 GLY A N 1
ATOM 628 C CA . GLY A 1 80 ? 11.958 10.762 7.163 1.00 91.19 80 GLY A CA 1
ATOM 629 C C . GLY A 1 80 ? 10.888 11.851 7.241 1.00 91.19 80 GLY A C 1
ATOM 630 O O . GLY A 1 80 ? 10.819 12.555 8.246 1.00 91.19 80 GLY A O 1
ATOM 631 N N . ASP A 1 81 ? 10.065 12.019 6.204 1.00 92.31 81 ASP A N 1
ATOM 632 C CA . ASP A 1 81 ? 8.965 12.979 6.234 1.00 92.31 81 ASP A CA 1
ATOM 633 C C . ASP A 1 81 ? 7.838 12.516 7.168 1.00 92.31 81 ASP A C 1
ATOM 635 O O . ASP A 1 81 ? 7.297 11.418 7.021 1.00 92.31 81 ASP A O 1
ATOM 639 N N . THR A 1 82 ? 7.470 13.382 8.110 1.00 86.69 82 THR A N 1
ATOM 640 C CA . THR A 1 82 ? 6.418 13.154 9.107 1.00 86.69 82 THR A CA 1
ATOM 641 C C . THR A 1 82 ? 5.106 13.874 8.780 1.00 86.69 82 THR A C 1
ATOM 643 O O . THR A 1 82 ? 4.092 13.620 9.424 1.00 86.69 82 THR A O 1
ATOM 646 N N . HIS A 1 83 ? 5.072 14.742 7.763 1.00 90.31 83 HIS A N 1
ATOM 647 C CA . HIS A 1 83 ? 3.890 15.524 7.381 1.00 90.31 83 HIS A CA 1
ATOM 648 C C . HIS A 1 83 ? 3.219 14.924 6.140 1.00 90.31 83 HIS A C 1
ATOM 650 O O . HIS A 1 83 ? 3.166 15.526 5.063 1.00 90.31 83 HIS A O 1
ATOM 656 N N . LEU A 1 84 ? 2.711 13.700 6.291 1.00 93.88 84 LEU A N 1
ATOM 657 C CA . LEU A 1 84 ? 2.187 12.907 5.175 1.00 93.88 84 LEU A CA 1
ATOM 658 C C . LEU A 1 84 ? 0.666 12.987 5.003 1.00 93.88 84 LEU A C 1
ATOM 660 O O . LEU A 1 84 ? 0.182 12.636 3.931 1.00 93.88 84 LEU A O 1
ATOM 664 N N . LEU A 1 85 ? -0.083 13.477 6.001 1.00 94.62 85 LEU A N 1
ATOM 665 C CA . LEU A 1 85 ? -1.552 13.424 6.005 1.00 94.62 85 LEU A CA 1
ATOM 666 C C . LEU A 1 85 ? -2.171 14.012 4.730 1.00 94.62 85 LEU A C 1
ATOM 668 O O . LEU A 1 85 ? -2.910 13.316 4.041 1.00 94.62 85 LEU A O 1
ATOM 672 N N . GLY A 1 86 ? -1.816 15.251 4.372 1.00 95.31 86 GLY A N 1
ATOM 673 C CA . GLY A 1 86 ? -2.375 15.897 3.178 1.00 95.31 86 GLY A CA 1
ATOM 674 C C . GLY A 1 86 ? -2.076 15.118 1.895 1.00 95.31 86 GLY A C 1
ATOM 675 O O . GLY A 1 86 ? -2.922 14.989 1.021 1.00 95.31 86 GLY A O 1
ATOM 676 N N . SER A 1 87 ? -0.897 14.506 1.809 1.00 95.81 87 SER A N 1
ATOM 677 C CA . SER A 1 87 ? -0.502 13.721 0.637 1.00 95.81 87 SER A CA 1
ATOM 678 C C . SER A 1 87 ? -1.165 12.353 0.577 1.00 95.81 87 SER A C 1
ATOM 680 O O . SER A 1 87 ? -1.429 11.858 -0.516 1.00 95.81 87 SER A O 1
ATOM 682 N N . VAL A 1 88 ? -1.477 11.758 1.728 1.00 97.50 88 VAL A N 1
ATOM 683 C CA . VAL A 1 88 ? -2.322 10.563 1.783 1.00 97.50 88 VAL A CA 1
ATOM 684 C C . VAL A 1 88 ? -3.740 10.901 1.339 1.00 97.50 88 VAL A C 1
ATOM 686 O O . VAL A 1 88 ? -4.306 10.177 0.527 1.00 97.50 88 VAL A O 1
ATOM 689 N N . GLU A 1 89 ? -4.300 12.017 1.803 1.00 97.88 89 GLU A N 1
ATOM 690 C CA . GLU A 1 89 ? -5.639 12.461 1.405 1.00 97.88 89 GLU A CA 1
ATOM 691 C C . GLU A 1 89 ? -5.733 12.770 -0.089 1.00 97.88 89 GLU A C 1
ATOM 693 O O . GLU A 1 89 ? -6.714 12.398 -0.733 1.00 97.88 89 GLU A O 1
ATOM 698 N N . ASP A 1 90 ? -4.705 13.385 -0.666 1.00 98.00 90 ASP A N 1
ATOM 699 C CA . ASP A 1 90 ? -4.634 13.606 -2.108 1.00 98.00 90 ASP A CA 1
ATOM 700 C C . ASP A 1 90 ? -4.511 12.286 -2.882 1.00 98.00 90 ASP A C 1
ATOM 702 O O . ASP A 1 90 ? -5.199 12.098 -3.886 1.00 98.00 90 ASP A O 1
ATOM 706 N N . GLY A 1 91 ? -3.729 11.324 -2.381 1.00 98.19 91 GLY A N 1
ATOM 707 C CA . GLY A 1 91 ? -3.681 9.971 -2.939 1.00 98.19 91 GLY A CA 1
ATOM 708 C C . GLY A 1 91 ? -5.038 9.258 -2.900 1.00 98.19 91 GLY A C 1
ATOM 709 O O . GLY A 1 91 ? -5.418 8.603 -3.871 1.00 98.19 91 GLY A O 1
ATOM 710 N N . ILE A 1 92 ? -5.795 9.404 -1.807 1.00 98.50 92 ILE A N 1
ATOM 711 C CA . ILE A 1 92 ? -7.147 8.836 -1.680 1.00 98.50 92 ILE A CA 1
ATOM 712 C C . ILE A 1 92 ? -8.071 9.441 -2.741 1.00 98.50 92 ILE A C 1
ATOM 714 O O . ILE A 1 92 ? -8.780 8.694 -3.411 1.00 98.50 92 ILE A O 1
ATOM 718 N N . LYS A 1 93 ? -8.028 10.765 -2.948 1.00 98.50 93 LYS A N 1
ATOM 719 C CA . LYS A 1 93 ? -8.825 11.433 -3.994 1.00 98.50 93 LYS A CA 1
ATOM 720 C C . LYS A 1 93 ? -8.497 10.889 -5.385 1.00 98.50 93 LYS A C 1
ATOM 722 O O . LYS A 1 93 ? -9.416 10.615 -6.148 1.00 98.50 93 LYS A O 1
ATOM 727 N N . ILE A 1 94 ? -7.215 10.665 -5.690 1.00 98.44 94 ILE A N 1
ATOM 728 C CA . ILE A 1 94 ? -6.786 10.038 -6.954 1.00 98.44 94 ILE A CA 1
ATOM 729 C C . ILE A 1 94 ? -7.398 8.636 -7.097 1.00 98.44 94 ILE A C 1
ATOM 731 O O . ILE A 1 94 ? -7.933 8.296 -8.146 1.00 98.44 94 ILE A O 1
ATOM 735 N N . CYS A 1 95 ? -7.391 7.824 -6.039 1.00 97.94 95 CYS A N 1
ATOM 736 C CA . CYS A 1 95 ? -7.978 6.479 -6.082 1.00 97.94 95 CYS A CA 1
ATOM 737 C C . CYS A 1 95 ? -9.516 6.468 -6.162 1.00 97.94 95 CYS A C 1
ATOM 739 O O . CYS A 1 95 ? -10.094 5.423 -6.463 1.00 97.94 95 CYS A O 1
ATOM 741 N N . GLN A 1 96 ? -10.179 7.591 -5.878 1.00 97.50 96 GLN A N 1
ATOM 742 C CA . GLN A 1 96 ? -11.636 7.753 -5.954 1.00 97.50 96 GLN A CA 1
ATOM 743 C C . GLN A 1 96 ? -12.104 8.354 -7.281 1.00 97.50 96 GLN A C 1
ATOM 745 O O . GLN A 1 96 ? -13.259 8.145 -7.662 1.00 97.50 96 GLN A O 1
ATOM 750 N N . ASP A 1 97 ? -11.230 9.084 -7.974 1.00 97.94 97 ASP A N 1
ATOM 751 C CA . ASP A 1 97 ? -11.528 9.652 -9.284 1.00 97.94 97 ASP A CA 1
ATOM 752 C C . ASP A 1 97 ? -11.902 8.534 -10.279 1.00 97.94 97 ASP A C 1
ATOM 754 O O . ASP A 1 97 ? -11.183 7.534 -10.358 1.00 97.94 97 ASP A O 1
ATOM 758 N N . PRO A 1 98 ? -13.016 8.655 -11.028 1.00 96.88 98 PRO A N 1
ATOM 759 C CA . PRO A 1 98 ? -13.471 7.623 -11.959 1.00 96.88 98 PRO A CA 1
ATOM 760 C C . PRO A 1 98 ? -12.421 7.153 -12.972 1.00 96.88 98 PRO A C 1
ATOM 762 O O . PRO A 1 98 ? -12.425 5.970 -13.317 1.00 96.88 98 PRO A O 1
ATOM 765 N N . GLU A 1 99 ? -11.531 8.041 -13.419 1.00 96.81 99 GLU A N 1
ATOM 766 C CA . GLU A 1 99 ? -10.533 7.747 -14.453 1.00 96.81 99 GLU A CA 1
ATOM 767 C C . GLU A 1 99 ? -9.298 7.033 -13.888 1.00 96.81 99 GLU A C 1
ATOM 769 O O . GLU A 1 99 ? -8.631 6.274 -14.591 1.00 96.81 99 GLU A O 1
ATOM 774 N N . THR A 1 100 ? -8.996 7.241 -12.604 1.00 96.94 100 THR A N 1
ATOM 775 C CA . THR A 1 100 ? -7.813 6.678 -11.926 1.00 96.94 100 THR A CA 1
ATOM 776 C C . THR A 1 100 ? -8.167 5.752 -10.766 1.00 96.94 100 THR A C 1
ATOM 778 O O . THR A 1 100 ? -7.322 5.452 -9.920 1.00 96.94 100 THR A O 1
ATOM 781 N N . ARG A 1 101 ? -9.420 5.288 -10.728 1.00 97.12 101 ARG A N 1
ATOM 782 C CA . ARG A 1 101 ? -9.984 4.540 -9.609 1.00 97.12 101 ARG A CA 1
ATOM 783 C C . ARG A 1 101 ? -9.227 3.243 -9.338 1.00 97.12 101 ARG A C 1
ATOM 785 O O . ARG A 1 101 ? -9.183 2.360 -10.192 1.00 97.12 101 ARG A O 1
ATOM 792 N N . ASP A 1 102 ? -8.769 3.072 -8.101 1.00 97.81 102 ASP A N 1
ATOM 793 C CA . ASP A 1 102 ? -8.133 1.842 -7.625 1.00 97.81 102 ASP A CA 1
ATOM 794 C C . ASP A 1 102 ? -8.594 1.533 -6.195 1.00 97.81 102 ASP A C 1
ATOM 796 O O . ASP A 1 102 ? -8.196 2.179 -5.228 1.00 97.81 102 ASP A O 1
ATOM 800 N N . LEU A 1 103 ? -9.469 0.534 -6.055 1.00 97.50 103 LEU A N 1
ATOM 801 C CA . LEU A 1 103 ? -10.101 0.209 -4.771 1.00 97.50 103 LEU A CA 1
ATOM 802 C C . LEU A 1 103 ? -9.133 -0.447 -3.779 1.00 97.50 103 LEU A C 1
ATOM 804 O O . LEU A 1 103 ? -9.368 -0.379 -2.570 1.00 97.50 103 LEU A O 1
ATOM 808 N N . VAL A 1 104 ? -8.090 -1.116 -4.279 1.00 97.38 104 VAL A N 1
ATOM 809 C CA . VAL A 1 104 ? -7.080 -1.769 -3.440 1.00 97.38 104 VAL A CA 1
ATOM 810 C C . VAL A 1 104 ? -6.145 -0.702 -2.886 1.00 97.38 104 VAL A C 1
ATOM 812 O O . VAL A 1 104 ? -5.929 -0.652 -1.674 1.00 97.38 104 VAL A O 1
ATOM 815 N N . LEU A 1 105 ? -5.662 0.204 -3.740 1.00 97.94 105 LEU A N 1
ATOM 816 C CA . LEU A 1 105 ? -4.813 1.313 -3.308 1.00 97.94 105 LEU A CA 1
ATOM 817 C C . LEU A 1 105 ? -5.572 2.338 -2.463 1.00 97.94 105 LEU A C 1
ATOM 819 O O . LEU A 1 105 ? -4.995 2.851 -1.510 1.00 97.94 105 LEU A O 1
ATOM 823 N N . GLU A 1 106 ? -6.869 2.562 -2.697 1.00 98.31 106 GLU A N 1
ATOM 824 C CA . GLU A 1 106 ? -7.709 3.342 -1.775 1.00 98.31 106 GLU A CA 1
ATOM 825 C C . GLU A 1 106 ? -7.707 2.716 -0.370 1.00 98.31 106 GLU A C 1
ATOM 827 O O . GLU A 1 106 ? -7.478 3.408 0.622 1.00 98.31 106 GLU A O 1
ATOM 832 N N . GLY A 1 107 ? -7.911 1.394 -0.284 1.00 98.19 107 GLY A N 1
ATOM 833 C CA . GLY A 1 107 ? -7.834 0.641 0.970 1.00 98.19 107 GLY A CA 1
ATOM 834 C C . GLY A 1 107 ? -6.481 0.793 1.659 1.00 98.19 107 GLY A C 1
ATOM 835 O O . GLY A 1 107 ? -6.423 1.101 2.850 1.00 98.19 107 GLY A O 1
ATOM 836 N N . ARG A 1 108 ? -5.392 0.650 0.898 1.00 97.75 108 ARG A N 1
ATOM 837 C CA . ARG A 1 108 ? -4.027 0.827 1.403 1.00 97.75 108 ARG A CA 1
ATOM 838 C C . ARG A 1 108 ? -3.778 2.251 1.909 1.00 97.75 108 ARG A C 1
ATOM 840 O O . ARG A 1 108 ? -3.235 2.425 2.991 1.00 97.75 108 ARG A O 1
ATOM 847 N N . LEU A 1 109 ? -4.204 3.274 1.174 1.00 98.19 109 LEU A N 1
ATOM 848 C CA . LEU A 1 109 ? -4.012 4.674 1.561 1.00 98.19 109 LEU A CA 1
ATOM 849 C C . LEU A 1 109 ? -4.862 5.072 2.772 1.00 98.19 109 LEU A C 1
ATOM 851 O O . LEU A 1 109 ? -4.389 5.815 3.626 1.00 98.19 109 LEU A O 1
ATOM 855 N N . ARG A 1 110 ? -6.086 4.548 2.901 1.00 98.19 110 ARG A N 1
ATOM 856 C CA . ARG A 1 110 ? -6.906 4.713 4.116 1.00 98.19 110 ARG A CA 1
ATOM 857 C C . ARG A 1 110 ? -6.243 4.047 5.322 1.00 98.19 110 ARG A C 1
ATOM 859 O O . ARG A 1 110 ? -6.153 4.656 6.380 1.00 98.19 110 ARG A O 1
ATOM 866 N N . MET A 1 111 ? -5.677 2.851 5.155 1.00 97.88 111 MET A N 1
ATOM 867 C CA . MET A 1 111 ? -4.873 2.222 6.208 1.00 97.88 111 MET A CA 1
ATOM 868 C C . MET A 1 111 ? -3.694 3.114 6.627 1.00 97.88 111 MET A C 1
ATOM 870 O O . MET A 1 111 ? -3.489 3.326 7.819 1.00 97.88 111 MET A O 1
ATOM 874 N N . GLU A 1 112 ? -2.962 3.687 5.666 1.00 96.44 112 GLU A N 1
ATOM 875 C CA . GLU A 1 112 ? -1.870 4.631 5.944 1.00 96.44 112 GLU A CA 1
ATOM 876 C C . GLU A 1 112 ? -2.346 5.894 6.672 1.00 96.44 112 GLU A C 1
ATOM 878 O O . GLU A 1 112 ? -1.697 6.335 7.621 1.00 96.44 112 GLU A O 1
ATOM 883 N N . LYS A 1 113 ? -3.499 6.454 6.287 1.00 97.62 113 LYS A N 1
ATOM 884 C CA . LYS A 1 113 ? -4.117 7.585 6.994 1.00 97.62 113 LYS A CA 1
ATOM 885 C C . LYS A 1 113 ? -4.412 7.230 8.451 1.00 97.62 113 LYS A C 1
ATOM 887 O O . LYS A 1 113 ? -4.111 8.029 9.333 1.00 97.62 113 LYS A O 1
ATOM 892 N N . GLY A 1 114 ? -4.944 6.035 8.704 1.00 97.69 114 GLY A N 1
ATOM 893 C CA . GLY A 1 114 ? -5.218 5.556 10.058 1.00 97.69 114 GLY A CA 1
ATOM 894 C C . GLY A 1 114 ? -3.955 5.411 10.912 1.00 97.69 114 GLY A C 1
ATOM 895 O O . GLY A 1 114 ? -3.951 5.807 12.075 1.00 97.69 114 GLY A O 1
ATOM 896 N N . LEU A 1 115 ? -2.858 4.917 10.329 1.00 96.00 115 LEU A N 1
ATOM 897 C CA . LEU A 1 115 ? -1.562 4.839 11.013 1.00 96.00 115 LEU A CA 1
ATOM 898 C C . LEU A 1 115 ? -1.003 6.229 11.345 1.00 96.00 115 LEU A C 1
ATOM 900 O O . LEU A 1 115 ? -0.575 6.458 12.473 1.00 96.00 115 LEU A O 1
ATOM 904 N N . ILE A 1 116 ? -1.062 7.171 10.401 1.00 95.31 116 ILE A N 1
ATOM 905 C CA . ILE A 1 116 ? -0.620 8.555 10.630 1.00 95.31 116 ILE A CA 1
ATOM 906 C C . ILE A 1 116 ? -1.473 9.221 11.720 1.00 95.31 116 ILE A C 1
ATOM 908 O O . ILE A 1 116 ? -0.935 9.879 12.606 1.00 95.31 116 ILE A O 1
ATOM 912 N N . ALA A 1 117 ? -2.797 9.031 11.699 1.00 96.44 117 ALA A N 1
ATOM 913 C CA . ALA A 1 117 ? -3.696 9.531 12.741 1.00 96.44 117 ALA A CA 1
ATOM 914 C C . ALA A 1 117 ? -3.325 8.981 14.125 1.00 96.44 117 ALA A C 1
ATOM 916 O O . ALA A 1 117 ? -3.222 9.744 15.086 1.00 96.44 117 ALA A O 1
ATOM 917 N N . PHE A 1 118 ? -3.027 7.681 14.207 1.00 96.00 118 PHE A N 1
ATOM 918 C CA . PHE A 1 118 ? -2.576 7.045 15.440 1.00 96.00 118 PHE A CA 1
ATOM 919 C C . PHE A 1 118 ? -1.260 7.645 15.957 1.00 96.00 118 PHE A C 1
ATOM 921 O O . PHE A 1 118 ? -1.160 7.966 17.139 1.00 96.00 118 PHE A O 1
ATOM 928 N N . GLU A 1 119 ? -0.274 7.862 15.081 1.00 93.38 119 GLU A N 1
ATOM 929 C CA . GLU A 1 119 ? 1.001 8.509 15.432 1.00 93.38 119 GLU A CA 1
ATOM 930 C C . GLU A 1 119 ? 0.814 9.944 15.956 1.00 93.38 119 GLU A C 1
ATOM 932 O O . GLU A 1 119 ? 1.561 10.390 16.827 1.00 93.38 119 GLU A O 1
ATOM 937 N N . MET A 1 120 ? -0.207 10.656 15.471 1.00 93.94 120 MET A N 1
ATOM 938 C CA . MET A 1 120 ? -0.577 11.999 15.935 1.00 93.94 120 MET A CA 1
ATOM 939 C C . MET A 1 120 ? -1.450 11.999 17.205 1.00 93.94 120 MET A C 1
ATOM 941 O O . MET A 1 120 ? -1.761 13.069 17.727 1.00 93.94 120 MET A O 1
ATOM 945 N N . GLY A 1 121 ? -1.849 10.828 17.715 1.00 95.25 121 GLY A N 1
ATOM 946 C CA . GLY A 1 1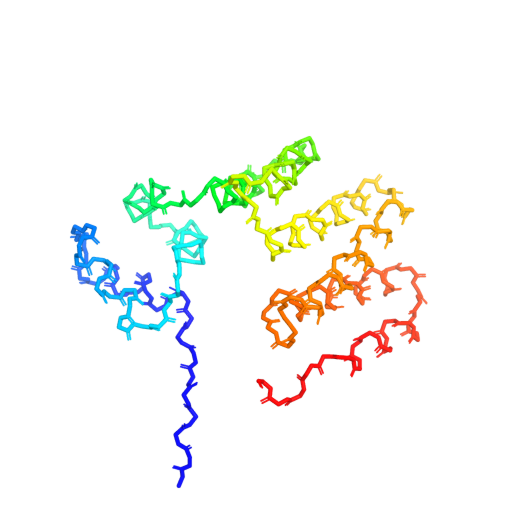21 ? -2.724 10.687 18.883 1.00 95.25 121 GLY A CA 1
ATOM 947 C C . GLY A 1 121 ? -4.221 10.858 18.595 1.00 95.25 121 GLY A C 1
ATOM 948 O O . GLY A 1 121 ? -5.017 10.907 19.534 1.00 95.25 121 GLY A O 1
ATOM 949 N N . ASP A 1 122 ? -4.623 10.928 17.325 1.00 96.50 122 ASP A N 1
ATOM 950 C CA . ASP A 1 122 ? -6.025 10.958 16.908 1.00 96.50 122 ASP A CA 1
ATOM 951 C C . ASP A 1 122 ? -6.574 9.527 16.793 1.00 96.50 122 ASP A C 1
ATOM 953 O O . ASP A 1 122 ? -6.560 8.892 15.734 1.00 96.50 122 ASP A O 1
ATOM 957 N N . MET A 1 123 ? -7.027 8.999 17.931 1.00 96.75 123 MET A N 1
ATOM 958 C CA . MET A 1 123 ? -7.478 7.608 18.044 1.00 96.75 123 MET A CA 1
ATOM 959 C C . MET A 1 123 ? -8.801 7.341 17.322 1.00 96.75 123 MET A C 1
ATOM 961 O O . MET A 1 123 ? -9.026 6.213 16.887 1.00 96.75 123 MET A O 1
ATOM 965 N N . GLU A 1 124 ? -9.668 8.350 17.207 1.00 96.75 124 GLU A N 1
ATOM 966 C CA . GLU A 1 124 ? -10.969 8.228 16.541 1.00 96.75 124 GLU A CA 1
ATOM 967 C C . GLU A 1 124 ? -10.764 8.061 15.035 1.00 96.75 124 GLU A C 1
ATOM 969 O O . GLU A 1 124 ? -11.153 7.036 14.470 1.00 96.75 124 GLU A O 1
ATOM 974 N N . THR A 1 125 ? -10.028 8.987 14.409 1.00 96.62 125 THR A N 1
ATOM 975 C CA . THR A 1 125 ? -9.692 8.878 12.983 1.00 96.62 125 THR A CA 1
ATOM 976 C C . THR A 1 125 ? -8.896 7.605 12.701 1.00 96.62 125 THR A C 1
ATOM 978 O O . THR A 1 125 ? -9.172 6.916 11.720 1.00 96.62 125 THR A O 1
ATOM 981 N N . ALA A 1 126 ? -7.943 7.243 13.569 1.00 97.94 126 ALA A N 1
ATOM 982 C CA . ALA A 1 126 ? -7.179 6.007 13.420 1.00 97.94 126 ALA A CA 1
ATOM 983 C C . ALA A 1 126 ? -8.080 4.766 13.365 1.00 97.94 126 ALA A C 1
ATOM 985 O O . ALA A 1 126 ? -7.940 3.933 12.466 1.00 97.94 126 ALA A O 1
ATOM 986 N N . GLN A 1 127 ? -9.022 4.650 14.303 1.00 97.75 127 GLN A N 1
ATOM 987 C CA . GLN A 1 127 ? -9.942 3.520 14.365 1.00 97.75 127 GLN A CA 1
ATOM 988 C C . GLN A 1 127 ? -10.841 3.441 13.125 1.00 97.75 127 GLN A C 1
ATOM 990 O O . GLN A 1 127 ? -11.024 2.347 12.571 1.00 97.75 127 GLN A O 1
ATOM 995 N N . ASP A 1 128 ? -11.383 4.578 12.694 1.00 98.19 128 ASP A N 1
ATOM 996 C CA . ASP A 1 128 ? -12.288 4.670 11.550 1.00 98.19 128 ASP A CA 1
ATOM 997 C C . ASP A 1 128 ? -11.587 4.292 10.244 1.00 98.19 128 ASP A C 1
ATOM 999 O O . ASP A 1 128 ? -12.086 3.462 9.478 1.00 98.19 128 ASP A O 1
ATOM 1003 N N . ASP A 1 129 ? -10.405 4.854 9.995 1.00 98.44 129 ASP A N 1
ATOM 1004 C CA . ASP A 1 129 ? -9.616 4.586 8.795 1.00 98.44 129 ASP A CA 1
ATOM 1005 C C . ASP A 1 129 ? -9.112 3.133 8.742 1.00 98.44 129 ASP A C 1
ATOM 1007 O O . ASP A 1 129 ? -9.265 2.471 7.710 1.00 98.44 129 ASP A O 1
ATOM 1011 N N . LEU A 1 130 ? -8.592 2.590 9.853 1.00 98.38 130 LEU A N 1
ATOM 1012 C CA . LEU A 1 130 ? -8.132 1.194 9.921 1.00 98.38 130 LEU A CA 1
ATOM 1013 C C . LEU A 1 130 ? -9.284 0.198 9.736 1.00 98.38 130 LEU A C 1
ATOM 1015 O O . LEU A 1 130 ? -9.137 -0.804 9.034 1.00 98.38 130 LEU A O 1
ATOM 1019 N N . THR A 1 131 ? -10.448 0.468 10.334 1.00 97.81 131 THR A N 1
ATOM 1020 C CA . THR A 1 131 ? -11.636 -0.384 10.169 1.00 97.81 131 THR A CA 1
ATOM 1021 C C . THR A 1 131 ? -12.165 -0.324 8.744 1.00 97.81 131 THR A C 1
ATOM 1023 O O . THR A 1 131 ? -12.503 -1.357 8.165 1.00 97.81 131 THR A O 1
ATOM 1026 N N . TRP A 1 132 ? -12.212 0.870 8.155 1.00 98.00 132 TRP A N 1
ATOM 1027 C CA . TRP A 1 132 ? -12.641 1.036 6.775 1.00 98.00 132 TRP A CA 1
ATOM 1028 C C . TRP A 1 132 ? -11.720 0.282 5.812 1.00 98.00 132 TRP A C 1
ATOM 1030 O O . TRP A 1 132 ? -12.207 -0.431 4.932 1.00 98.00 132 TRP A O 1
ATOM 1040 N N . ALA A 1 133 ? -10.402 0.407 5.998 1.00 98.19 133 ALA A N 1
ATOM 1041 C CA . ALA A 1 133 ? -9.412 -0.269 5.170 1.00 98.19 133 ALA A CA 1
ATOM 1042 C C . ALA A 1 133 ? -9.556 -1.792 5.244 1.00 98.19 133 ALA A C 1
ATOM 1044 O O . ALA A 1 133 ? -9.617 -2.438 4.200 1.00 98.19 133 ALA A O 1
ATOM 1045 N N . GLU A 1 134 ? -9.700 -2.353 6.44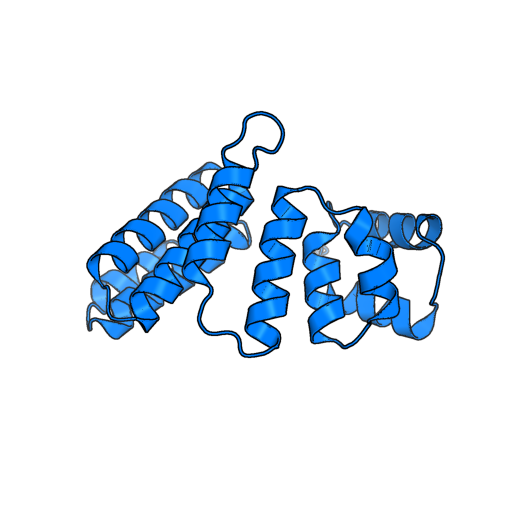7 1.00 97.38 134 GLU A N 1
ATOM 1046 C CA . GLU A 1 134 ? -9.936 -3.788 6.647 1.00 97.38 134 GLU A CA 1
ATOM 1047 C C . GLU A 1 134 ? -11.192 -4.265 5.907 1.00 97.38 134 GLU A C 1
ATOM 1049 O O . GLU A 1 134 ? -11.120 -5.180 5.085 1.00 97.38 134 GLU A O 1
ATOM 1054 N N . VAL A 1 135 ? -12.336 -3.603 6.120 1.00 97.12 135 VAL A N 1
ATOM 1055 C CA . VAL A 1 135 ? -13.604 -3.969 5.465 1.00 97.12 135 VAL A CA 1
ATOM 1056 C C . VAL A 1 135 ? -13.489 -3.876 3.944 1.00 97.12 135 VAL A C 1
ATOM 1058 O O . VAL A 1 135 ? -13.962 -4.763 3.225 1.00 97.12 135 VAL A O 1
ATOM 1061 N N . ARG A 1 136 ? -12.850 -2.818 3.432 1.00 97.56 136 ARG A N 1
ATOM 1062 C CA . ARG A 1 136 ? -12.666 -2.637 1.993 1.00 97.56 136 ARG A CA 1
ATOM 1063 C C . ARG A 1 136 ? -11.765 -3.722 1.417 1.00 97.56 136 ARG A C 1
ATOM 1065 O O . ARG A 1 136 ? -12.170 -4.384 0.463 1.00 97.56 136 ARG A O 1
ATOM 1072 N N . LEU A 1 137 ? -10.583 -3.931 1.989 1.00 97.31 137 LEU A N 1
ATOM 1073 C CA . LEU A 1 137 ? -9.591 -4.883 1.488 1.00 97.31 137 LEU A CA 1
ATOM 1074 C C . LEU A 1 137 ? -10.071 -6.330 1.623 1.00 97.31 137 LEU A C 1
ATOM 1076 O O . LEU A 1 137 ? -9.807 -7.144 0.744 1.00 97.31 137 LEU A O 1
ATOM 1080 N N . LYS A 1 138 ? -10.893 -6.636 2.630 1.00 95.75 138 LYS A N 1
ATOM 1081 C CA . LYS A 1 138 ? -11.611 -7.913 2.730 1.00 95.75 138 LYS A CA 1
ATOM 1082 C C . LYS A 1 138 ? -12.572 -8.156 1.568 1.00 95.75 138 LYS A C 1
ATOM 1084 O O . LYS A 1 138 ? -12.817 -9.307 1.219 1.00 95.75 138 LYS A O 1
ATOM 1089 N N . SER A 1 139 ? -13.133 -7.097 0.986 1.00 96.25 139 SER A N 1
ATOM 1090 C CA . SER A 1 139 ? -14.047 -7.183 -0.157 1.00 96.25 139 SER A CA 1
ATOM 1091 C C . SER A 1 139 ? -13.301 -7.307 -1.488 1.00 96.25 139 SER A C 1
ATOM 1093 O O . SER A 1 139 ? -13.661 -8.139 -2.316 1.00 96.25 139 SER A O 1
ATOM 1095 N N . VAL A 1 140 ? -12.247 -6.508 -1.690 1.00 95.69 140 VAL A N 1
ATOM 1096 C CA . VAL A 1 140 ? -11.588 -6.378 -3.006 1.00 95.69 140 VAL A CA 1
ATOM 1097 C C . VAL A 1 140 ? -10.277 -7.156 -3.150 1.00 95.69 140 VAL A C 1
ATOM 1099 O O . VAL A 1 140 ? -9.842 -7.396 -4.268 1.00 95.69 140 VAL A O 1
ATOM 1102 N N . ALA A 1 141 ? -9.650 -7.562 -2.044 1.00 91.25 141 ALA A N 1
ATOM 1103 C CA . ALA A 1 141 ? -8.343 -8.225 -2.011 1.00 91.25 141 ALA A CA 1
ATOM 1104 C C . ALA A 1 141 ? -8.279 -9.291 -0.900 1.00 91.25 141 ALA A C 1
ATOM 1106 O O . ALA A 1 141 ? -7.277 -9.422 -0.195 1.00 91.25 141 ALA A O 1
ATOM 1107 N N . LYS A 1 142 ? -9.381 -10.028 -0.703 1.00 91.00 142 LYS A N 1
ATOM 1108 C CA . LYS A 1 142 ? -9.535 -10.999 0.388 1.00 91.00 142 LYS A CA 1
ATOM 1109 C C . LYS A 1 142 ? -8.395 -12.014 0.408 1.00 91.00 142 LYS A C 1
ATOM 1111 O O . LYS A 1 142 ? -8.132 -12.645 -0.610 1.00 91.00 142 LYS A O 1
ATOM 1116 N N . ALA A 1 143 ? -7.798 -12.215 1.584 1.00 87.44 143 ALA A N 1
ATOM 1117 C CA . ALA A 1 143 ? -6.652 -13.113 1.784 1.00 87.44 143 ALA A CA 1
ATOM 1118 C C . ALA A 1 143 ? -5.451 -12.802 0.866 1.00 87.44 143 ALA A C 1
ATOM 1120 O O . ALA A 1 143 ? -4.591 -13.648 0.648 1.00 87.44 143 ALA A O 1
ATOM 1121 N N . GLY A 1 144 ? -5.406 -11.591 0.307 1.00 87.75 144 GLY A N 1
ATOM 1122 C CA . GLY A 1 144 ? -4.241 -11.043 -0.360 1.00 87.75 144 GLY A CA 1
ATOM 1123 C C . GLY A 1 144 ? -3.388 -10.232 0.611 1.00 87.75 144 GLY A C 1
ATOM 1124 O O . GLY A 1 144 ? -3.815 -9.872 1.709 1.00 87.75 144 GLY A O 1
ATOM 1125 N N . ARG A 1 145 ? -2.187 -9.875 0.152 1.00 89.50 145 ARG A N 1
ATOM 1126 C CA . ARG A 1 145 ? -1.187 -9.117 0.920 1.00 89.50 145 ARG A CA 1
ATOM 1127 C C . ARG A 1 145 ? -1.761 -7.887 1.630 1.00 89.50 145 ARG A C 1
ATOM 1129 O O . ARG A 1 145 ? -1.501 -7.702 2.813 1.00 89.50 145 ARG A O 1
ATOM 1136 N N . GLU A 1 146 ? -2.515 -7.050 0.919 1.00 93.75 146 GLU A N 1
ATOM 1137 C CA . GLU A 1 146 ? -3.040 -5.796 1.480 1.00 93.75 146 GLU A CA 1
ATOM 1138 C C . GLU A 1 146 ? -4.088 -6.048 2.569 1.00 93.75 146 GLU A C 1
ATOM 1140 O O . GLU A 1 146 ? -4.068 -5.403 3.616 1.00 93.75 146 GLU A O 1
ATOM 1145 N N . HIS A 1 147 ? -4.968 -7.033 2.370 1.00 94.75 147 HIS A N 1
ATOM 1146 C CA . HIS A 1 147 ? -5.933 -7.434 3.390 1.00 94.75 147 HIS A CA 1
ATOM 1147 C C . HIS A 1 147 ? -5.231 -7.951 4.647 1.00 94.75 147 HIS A C 1
ATOM 1149 O O . HIS A 1 147 ? -5.528 -7.485 5.746 1.00 94.75 147 HIS A O 1
ATOM 1155 N N . ASP A 1 148 ? -4.260 -8.846 4.497 1.00 94.00 148 ASP A N 1
ATOM 1156 C CA . ASP A 1 148 ? -3.548 -9.402 5.646 1.00 94.00 148 ASP A CA 1
ATOM 1157 C C . ASP A 1 148 ? -2.742 -8.325 6.388 1.00 94.00 148 ASP A C 1
ATOM 1159 O O . ASP A 1 148 ? -2.735 -8.293 7.620 1.00 94.00 148 ASP A O 1
ATOM 1163 N N . LEU A 1 149 ? -2.139 -7.377 5.662 1.00 94.81 149 LEU A N 1
ATOM 1164 C CA . LEU A 1 149 ? -1.464 -6.226 6.262 1.00 94.81 149 LEU A CA 1
ATOM 1165 C C . LEU A 1 149 ? -2.439 -5.334 7.050 1.00 94.81 149 LEU A C 1
ATOM 1167 O O . LEU A 1 149 ? -2.107 -4.887 8.149 1.00 94.81 149 LEU A O 1
ATOM 1171 N N . SER A 1 150 ? -3.658 -5.128 6.544 1.00 97.31 150 SER A N 1
ATOM 1172 C CA . SER A 1 150 ? -4.691 -4.367 7.260 1.00 97.31 150 SER A CA 1
ATOM 1173 C C . SER A 1 150 ? -5.124 -5.027 8.568 1.00 97.31 150 SER A C 1
ATOM 1175 O O . SER A 1 150 ? -5.282 -4.333 9.575 1.00 97.31 150 SER A O 1
ATOM 1177 N N . LEU A 1 151 ? -5.215 -6.361 8.599 1.00 97.31 151 LEU A N 1
ATOM 1178 C CA . LEU A 1 151 ? -5.498 -7.117 9.821 1.00 97.31 151 LEU A CA 1
ATOM 1179 C C . LEU A 1 151 ? -4.367 -6.964 10.842 1.00 97.31 151 LEU A C 1
ATOM 1181 O O . LEU A 1 151 ? -4.631 -6.691 12.012 1.00 97.31 151 LEU A O 1
ATOM 1185 N N . LEU A 1 152 ? -3.107 -7.080 10.407 1.00 97.19 152 LEU A N 1
ATOM 1186 C CA . LEU A 1 152 ? -1.945 -6.894 11.281 1.00 97.19 152 LEU A CA 1
ATOM 1187 C C . LEU A 1 152 ? -1.917 -5.489 11.895 1.00 97.19 152 LEU A C 1
ATOM 1189 O O . LEU A 1 152 ? -1.764 -5.352 13.110 1.00 97.19 152 LEU A O 1
ATOM 1193 N N . ASN A 1 153 ? -2.125 -4.454 11.080 1.00 97.38 153 ASN A N 1
ATOM 1194 C CA . ASN A 1 153 ? -2.125 -3.066 11.539 1.00 97.38 153 ASN A CA 1
ATOM 1195 C C . ASN A 1 153 ? -3.284 -2.778 12.502 1.00 97.38 153 ASN A C 1
ATOM 1197 O O . ASN A 1 153 ? -3.082 -2.174 13.556 1.00 97.38 153 ASN A O 1
ATOM 1201 N N . LYS A 1 154 ? -4.490 -3.272 12.201 1.00 97.62 154 LYS A N 1
ATOM 1202 C CA . LYS A 1 154 ? -5.649 -3.125 13.089 1.00 97.62 154 LYS A CA 1
ATOM 1203 C C . LYS A 1 154 ? -5.465 -3.876 14.411 1.00 97.62 154 LYS A C 1
ATOM 1205 O O . LYS A 1 154 ? -5.807 -3.358 15.474 1.00 97.62 154 LYS A O 1
ATOM 1210 N N . ALA A 1 155 ? -4.889 -5.076 14.380 1.00 97.62 155 ALA A N 1
ATOM 1211 C CA . ALA A 1 155 ? -4.575 -5.818 15.596 1.00 97.62 155 ALA A CA 1
ATOM 1212 C C . ALA A 1 155 ? -3.515 -5.095 16.444 1.00 97.62 155 ALA A C 1
ATOM 1214 O O . ALA A 1 155 ? -3.667 -5.007 17.663 1.00 97.62 155 ALA A O 1
ATOM 1215 N N . ALA A 1 156 ? -2.481 -4.523 15.817 1.00 97.06 156 ALA A N 1
ATOM 1216 C CA . ALA A 1 156 ? -1.472 -3.715 16.500 1.00 97.06 156 ALA A CA 1
ATOM 1217 C C . ALA A 1 156 ? -2.080 -2.467 17.167 1.00 97.06 156 ALA A C 1
ATOM 1219 O O . ALA A 1 156 ? -1.759 -2.175 18.320 1.00 97.06 156 ALA A O 1
ATOM 1220 N N . PHE A 1 157 ? -3.019 -1.792 16.499 1.00 97.56 157 PHE A N 1
ATOM 1221 C CA . PHE A 1 157 ? -3.783 -0.685 17.079 1.00 97.56 157 PHE A CA 1
ATOM 1222 C C . PHE A 1 157 ? -4.554 -1.115 18.340 1.00 97.56 157 PHE A C 1
ATOM 1224 O O . PHE A 1 157 ? -4.416 -0.498 19.398 1.00 97.56 157 PHE A O 1
ATOM 1231 N N . HIS A 1 158 ? -5.290 -2.231 18.284 1.00 97.88 158 HIS A N 1
ATOM 1232 C CA . HIS A 1 158 ? -5.979 -2.775 19.460 1.00 97.88 158 HIS A CA 1
ATOM 1233 C C . HIS A 1 158 ? -5.009 -3.155 20.591 1.00 97.88 158 HIS A C 1
ATOM 1235 O O . HIS A 1 158 ? -5.297 -2.901 21.762 1.00 97.88 158 HIS A O 1
ATOM 1241 N N . MET A 1 159 ? -3.844 -3.724 20.268 1.00 97.56 159 MET A N 1
ATOM 1242 C CA . MET A 1 159 ? -2.808 -4.026 21.262 1.00 97.56 159 MET A CA 1
ATOM 1243 C C . MET A 1 159 ? -2.309 -2.762 21.966 1.00 97.56 159 MET A C 1
ATOM 1245 O O . MET A 1 159 ? -2.194 -2.765 23.192 1.00 97.56 159 MET A O 1
ATOM 1249 N N . ALA A 1 160 ? -2.062 -1.682 21.221 1.00 96.06 160 ALA A N 1
ATOM 1250 C CA . ALA A 1 160 ? -1.612 -0.411 21.783 1.00 96.06 160 ALA A CA 1
ATOM 1251 C C . ALA A 1 160 ? -2.649 0.226 22.726 1.00 96.06 160 ALA A C 1
ATOM 1253 O O . ALA A 1 160 ? -2.282 0.896 23.688 1.00 96.06 160 ALA A O 1
ATOM 1254 N N . LEU A 1 161 ? -3.936 -0.048 22.501 1.00 95.69 161 LEU A N 1
ATOM 1255 C CA . LEU A 1 161 ? -5.040 0.361 23.373 1.00 95.69 161 LEU A CA 1
ATOM 1256 C C . LEU A 1 161 ? -5.280 -0.572 24.575 1.00 95.69 161 LEU A C 1
ATOM 1258 O O . LEU A 1 161 ? -6.221 -0.359 25.339 1.00 95.69 161 LEU A O 1
ATOM 1262 N N . GLY A 1 162 ? -4.490 -1.638 24.740 1.00 96.81 162 GLY A N 1
ATOM 1263 C CA . GLY A 1 162 ? -4.718 -2.656 25.774 1.00 96.81 162 GLY A CA 1
ATOM 1264 C C . GLY A 1 162 ? -5.914 -3.577 25.492 1.00 96.81 162 GLY A C 1
ATOM 1265 O O . GLY A 1 162 ? -6.333 -4.344 26.358 1.00 96.81 162 GLY A O 1
ATOM 1266 N N . GLN A 1 163 ? -6.460 -3.553 24.275 1.00 97.06 163 GLN A N 1
ATOM 1267 C CA . GLN A 1 163 ? -7.635 -4.319 23.853 1.00 97.06 163 GLN A CA 1
ATOM 1268 C C . GLN A 1 163 ? -7.231 -5.706 23.326 1.00 97.06 163 GLN A C 1
ATOM 1270 O O . GLN A 1 163 ? -7.527 -6.086 22.193 1.00 97.06 163 GLN A O 1
ATOM 1275 N N . GLN A 1 164 ? -6.547 -6.485 24.164 1.00 97.12 164 GLN A N 1
ATOM 1276 C CA . GLN A 1 164 ? -5.904 -7.752 23.784 1.00 97.12 164 GLN A CA 1
ATOM 1277 C C . GLN A 1 164 ? -6.868 -8.778 23.171 1.00 97.12 164 GLN A C 1
ATOM 1279 O O . GLN A 1 164 ? -6.512 -9.464 22.216 1.00 97.12 164 GLN A O 1
ATOM 1284 N N . LEU A 1 165 ? -8.100 -8.871 23.683 1.00 97.56 165 LEU A N 1
ATOM 1285 C CA . LEU A 1 165 ? -9.109 -9.781 23.131 1.00 97.56 165 LEU A CA 1
ATOM 1286 C C . LEU A 1 165 ? -9.567 -9.358 21.729 1.00 97.56 165 LEU A C 1
ATOM 1288 O O . LEU A 1 165 ? -9.809 -10.220 20.889 1.00 97.56 165 LEU A O 1
ATOM 1292 N N . MET A 1 166 ? -9.646 -8.051 21.459 1.00 97.19 166 MET A N 1
ATOM 1293 C CA . MET A 1 166 ? -10.001 -7.543 20.129 1.00 97.19 166 MET A CA 1
ATOM 1294 C C . MET A 1 166 ? -8.866 -7.795 19.144 1.00 97.19 166 MET A C 1
ATOM 1296 O O . MET A 1 166 ? -9.104 -8.305 18.055 1.00 97.19 166 MET A O 1
ATOM 1300 N N . ALA A 1 167 ? -7.621 -7.546 19.558 1.00 97.31 167 ALA A N 1
ATOM 1301 C CA . ALA A 1 167 ? -6.453 -7.897 18.759 1.00 97.31 167 ALA A CA 1
ATOM 1302 C C . ALA A 1 167 ? -6.411 -9.399 18.431 1.00 97.31 167 ALA A C 1
ATOM 1304 O O . ALA A 1 167 ? -6.207 -9.768 17.278 1.00 97.31 167 ALA A O 1
ATOM 1305 N N . LEU A 1 168 ? -6.661 -10.270 19.419 1.00 96.69 168 LEU A N 1
ATOM 1306 C CA . LEU A 1 168 ? -6.713 -11.721 19.217 1.00 96.69 168 LEU A CA 1
ATOM 1307 C C . LEU A 1 168 ? -7.788 -12.126 18.203 1.00 96.69 168 LEU A C 1
ATOM 1309 O O . LEU A 1 168 ? -7.534 -12.989 17.363 1.00 96.69 168 LEU A O 1
ATOM 1313 N N . GLN A 1 169 ? -8.967 -11.505 18.266 1.00 96.44 169 GLN A N 1
ATOM 1314 C CA . GLN A 1 169 ? -10.027 -11.745 17.292 1.00 96.44 169 GLN A CA 1
ATOM 1315 C C . GLN A 1 169 ? -9.583 -11.353 15.877 1.00 96.44 169 GLN A C 1
ATOM 1317 O O . GLN A 1 169 ? -9.733 -12.160 14.965 1.00 96.44 169 GLN A O 1
ATOM 1322 N N . VAL A 1 170 ? -8.977 -10.174 15.705 1.00 95.88 170 VAL A N 1
ATOM 1323 C CA . VAL A 1 170 ? -8.477 -9.710 14.398 1.00 95.88 170 VAL A CA 1
ATOM 1324 C C . VAL A 1 170 ? -7.376 -10.630 13.858 1.00 95.88 170 VAL A C 1
ATOM 1326 O O . VAL A 1 170 ? -7.408 -11.002 12.688 1.00 95.88 170 VAL A O 1
ATOM 1329 N N . TYR A 1 171 ? -6.439 -11.082 14.699 1.00 94.88 171 TYR A N 1
ATOM 1330 C CA . TYR A 1 171 ? -5.440 -12.077 14.286 1.00 94.88 171 TYR A CA 1
ATOM 1331 C C . TYR A 1 171 ? -6.072 -13.400 13.835 1.00 94.88 171 TYR A C 1
ATOM 1333 O O . TYR A 1 171 ? -5.523 -14.082 12.971 1.00 94.88 171 TYR A O 1
ATOM 1341 N N . GLY A 1 172 ? -7.221 -13.769 14.405 1.00 93.00 172 GLY A N 1
ATOM 1342 C CA . GLY A 1 172 ? -7.975 -14.961 14.024 1.00 93.00 172 GLY A CA 1
ATOM 1343 C C . GLY A 1 172 ? -8.514 -14.932 12.590 1.00 93.00 172 GLY A C 1
ATOM 1344 O O . GLY A 1 172 ? -8.724 -16.004 12.022 1.00 93.00 172 GLY A O 1
ATOM 1345 N N . ASP A 1 173 ? -8.682 -13.743 12.005 1.00 92.06 173 ASP A N 1
ATOM 1346 C CA . ASP A 1 173 ? -9.192 -13.553 10.643 1.00 92.06 173 ASP A CA 1
ATOM 1347 C C . ASP A 1 173 ? -8.105 -13.681 9.557 1.00 92.06 173 ASP A C 1
ATOM 1349 O O . ASP A 1 173 ? -8.431 -13.751 8.368 1.00 92.06 173 ASP A O 1
ATOM 1353 N N . ILE A 1 174 ? -6.821 -13.753 9.939 1.00 89.62 174 ILE A N 1
ATOM 1354 C CA . ILE A 1 174 ? -5.711 -13.953 8.996 1.00 89.62 174 ILE A CA 1
ATOM 1355 C C . ILE A 1 174 ? -5.808 -15.357 8.385 1.00 89.62 174 ILE A C 1
ATOM 1357 O O . ILE A 1 174 ? -5.890 -16.369 9.093 1.00 89.62 174 ILE A O 1
ATOM 1361 N N . SER A 1 175 ? -5.783 -15.424 7.050 1.00 80.06 175 SER A N 1
ATOM 1362 C CA . SER A 1 175 ? -5.875 -16.686 6.314 1.00 80.06 175 SER A CA 1
ATOM 1363 C C . SER A 1 175 ? -4.726 -17.628 6.682 1.00 80.06 175 SER A C 1
ATOM 1365 O O . SER A 1 175 ? -3.557 -17.252 6.669 1.00 80.06 175 SER A O 1
ATOM 1367 N N . ARG A 1 176 ? -5.048 -18.893 6.978 1.00 78.12 176 ARG A N 1
ATOM 1368 C CA . ARG A 1 176 ? -4.047 -19.933 7.292 1.00 78.12 176 ARG A CA 1
ATOM 1369 C C . ARG A 1 176 ? -3.586 -20.728 6.075 1.00 78.12 176 ARG A C 1
ATOM 1371 O O . ARG A 1 176 ? -2.662 -21.527 6.201 1.00 78.12 176 ARG A O 1
ATOM 1378 N N . SER A 1 177 ? -4.262 -20.580 4.939 1.00 68.56 177 SER A N 1
ATOM 1379 C CA . SER A 1 177 ? -3.998 -21.387 3.743 1.00 68.56 177 SER A CA 1
ATOM 1380 C C . SER A 1 177 ? -3.057 -20.727 2.741 1.00 68.56 177 SER A C 1
ATOM 1382 O O . SER A 1 177 ? -2.580 -21.442 1.861 1.00 68.56 177 SER A O 1
ATOM 1384 N N . GLY A 1 178 ? -2.748 -19.434 2.906 1.00 55.06 178 GLY A N 1
ATOM 1385 C CA . GLY A 1 178 ? -2.065 -18.647 1.873 1.00 55.06 178 GLY A CA 1
ATOM 1386 C C . GLY A 1 178 ? -2.839 -18.574 0.561 1.00 55.06 178 GLY A C 1
ATOM 1387 O O . GLY A 1 178 ? -3.876 -19.270 0.428 1.00 55.06 178 GLY A O 1
#

Sequence (178 aa):
MSKISIAQAPGYFISKWRKQGPVDLETATLWRDEMGFENWLNIAEAALFLDAAELVELITPELSAAQAATFSLVRRRMLGDTHLLGSVEDGIKICQDPETRDLVLEGRLRMEKGLIAFEMGDMETAQDDLTWAEVRLKSVAKAGREHDLSLLNKAAFHMALGQQLMALQVYGDISRSG

Foldseek 3Di:
DPPPPDQDQLVVLVVCCVVPDPDAPVVSVVVCVVSPHPACLRNLLNCLVVVVVVVVVRRLVVDQPLSNLVSVLSNCVVVVDLPCLVSLVVSLVQCVPPVRNDLLSNLVSLQVNLVSCVVVVNNVSNQVSLVVSLVSCCVVPNLHPSNLVSLVSNLVSCVVVVNNVVSVVSNVRRDPPD